Protein AF-A0A837BSC8-F1 (afdb_monomer_lite)

Foldseek 3Di:
DDPVVVLVVVQVVLLVLLVCQQPVWDDDPDDIDGGARPDDPLLLVQLVLLLVPPPPDPPRDLVLSLCQSQPDPVCQVVNCVVCVVSHDHRDPVSVVVNVSDDPVSVVSNSSSSSSCNVRNNPNDPPDDPD

Sequence (130 aa):
MDETEAFLVKSIITFKQLLLSVEGWKNGKDKPMAPKSELPDCIKKRVIWVRNNLMDIDDVTFIDCMQIALPSPVNENKLKKEYRDLWLPMGDDYKQYCHHFNARLLNILGQAVAVALIYGLNDDSEGDEK

pLDDT: mean 77.8, std 12.15, range [31.72, 92.5]

Radius of gyration: 15.92 Å; chains: 1; bounding box: 51×31×41 Å

Secondary structure (DSSP, 8-state):
--HHHHHHHHHHHHHHHHHHHHH--EE-SSSEEPPP----HHHHHHHHHHHHHTTTSTT--HHHHHHHHS--GGGHHHHHHHTGGG--PPPHHHHHHHHT--HHHHHHHHHHHHHHHHH------S----

Structure (mmCIF, N/CA/C/O backbone):
data_AF-A0A837BSC8-F1
#
_entry.id   AF-A0A837BSC8-F1
#
loop_
_atom_site.group_PDB
_atom_site.id
_atom_site.type_symbol
_atom_site.label_atom_id
_atom_site.label_alt_id
_atom_site.label_comp_id
_atom_site.label_asym_id
_atom_site.label_entity_id
_atom_site.label_seq_id
_atom_site.pdbx_PDB_ins_code
_atom_site.Cartn_x
_atom_site.Cartn_y
_atom_site.Cartn_z
_atom_site.occupancy
_atom_site.B_iso_or_equiv
_atom_site.auth_seq_id
_atom_site.auth_comp_id
_atom_site.auth_asym_id
_atom_site.auth_atom_id
_atom_site.pdbx_PDB_model_num
ATOM 1 N N . MET A 1 1 ? 33.355 6.402 -1.627 1.00 58.31 1 MET A N 1
ATOM 2 C CA . MET A 1 1 ? 32.267 5.497 -1.225 1.00 58.31 1 MET A CA 1
ATOM 3 C C . MET A 1 1 ? 31.941 4.658 -2.442 1.00 58.31 1 MET A C 1
ATOM 5 O O . MET A 1 1 ? 31.645 5.234 -3.482 1.00 58.31 1 MET A O 1
ATOM 9 N N . ASP A 1 2 ? 32.142 3.350 -2.336 1.00 81.06 2 ASP A N 1
ATOM 10 C CA . ASP A 1 2 ? 31.817 2.364 -3.376 1.00 81.06 2 ASP A CA 1
ATOM 11 C C . ASP A 1 2 ? 30.285 2.313 -3.572 1.00 81.06 2 ASP A C 1
ATOM 13 O O . ASP A 1 2 ? 29.533 2.502 -2.613 1.00 81.06 2 ASP A O 1
ATOM 17 N N . GLU A 1 3 ? 29.809 2.095 -4.802 1.00 72.88 3 GLU A N 1
ATOM 18 C CA . GLU A 1 3 ? 28.382 1.929 -5.123 1.00 72.88 3 GLU A CA 1
ATOM 19 C C . GLU A 1 3 ? 27.722 0.841 -4.258 1.00 72.88 3 GLU A C 1
ATOM 21 O O . GLU A 1 3 ? 26.574 0.988 -3.831 1.00 72.88 3 GLU A O 1
ATOM 26 N N . THR A 1 4 ? 28.477 -0.205 -3.915 1.00 74.00 4 THR A N 1
ATOM 27 C 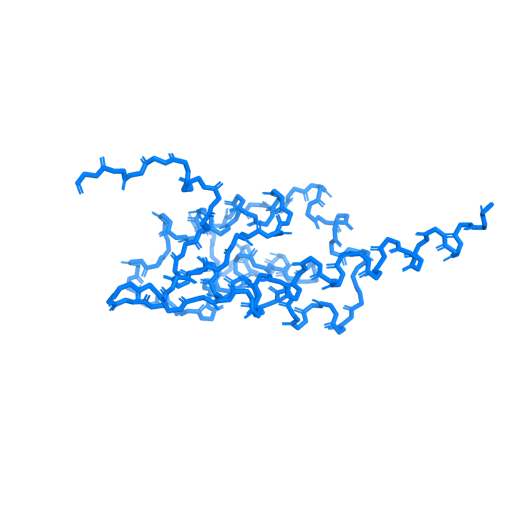CA . THR A 1 4 ? 28.045 -1.289 -3.022 1.00 74.00 4 THR A CA 1
ATOM 28 C C . THR A 1 4 ? 27.790 -0.787 -1.599 1.00 74.00 4 THR A C 1
ATOM 30 O O . THR A 1 4 ? 26.791 -1.132 -0.965 1.00 74.00 4 THR A O 1
ATOM 33 N N . GLU A 1 5 ? 28.675 0.070 -1.094 1.00 74.12 5 GLU A N 1
ATOM 34 C CA . GLU A 1 5 ? 28.584 0.655 0.243 1.00 74.12 5 GLU A CA 1
ATOM 35 C C . GLU A 1 5 ? 27.410 1.644 0.327 1.00 74.12 5 GLU A C 1
ATOM 37 O O . GLU A 1 5 ? 26.617 1.602 1.271 1.00 74.12 5 GLU A O 1
ATOM 42 N N . ALA A 1 6 ? 27.221 2.460 -0.715 1.00 73.88 6 ALA A N 1
ATOM 43 C CA . ALA A 1 6 ? 26.084 3.372 -0.832 1.00 73.88 6 ALA A CA 1
ATOM 44 C C . ALA A 1 6 ? 24.737 2.622 -0.870 1.00 73.88 6 ALA A C 1
ATOM 46 O O . ALA A 1 6 ? 23.775 3.025 -0.207 1.00 73.88 6 ALA A O 1
ATOM 47 N N . PHE A 1 7 ? 24.667 1.504 -1.601 1.00 73.62 7 PHE A N 1
ATOM 48 C CA . PHE A 1 7 ? 23.479 0.650 -1.666 1.00 73.62 7 PHE A CA 1
ATOM 49 C C . PHE A 1 7 ? 23.135 0.016 -0.309 1.00 73.62 7 PHE A C 1
ATOM 51 O O . PHE A 1 7 ? 21.966 0.007 0.096 1.00 73.62 7 PHE A O 1
ATOM 58 N N . LEU A 1 8 ? 24.138 -0.479 0.425 1.00 73.06 8 LEU A N 1
ATOM 59 C CA . LEU A 1 8 ? 23.947 -1.070 1.753 1.00 73.06 8 LEU A CA 1
ATOM 60 C C . LEU A 1 8 ? 23.445 -0.041 2.769 1.00 73.06 8 LEU A C 1
ATOM 62 O O . LEU A 1 8 ? 22.472 -0.308 3.479 1.00 73.06 8 LEU A O 1
ATOM 66 N N . VAL A 1 9 ? 24.048 1.151 2.803 1.00 76.75 9 VAL A N 1
ATOM 67 C CA . VAL A 1 9 ? 23.615 2.240 3.692 1.00 76.75 9 VAL A CA 1
ATOM 68 C C . VAL A 1 9 ? 22.168 2.635 3.398 1.00 76.75 9 VAL A C 1
ATOM 70 O O . VAL A 1 9 ? 21.353 2.703 4.320 1.00 76.75 9 VAL A O 1
ATOM 73 N N . LYS A 1 10 ? 21.813 2.814 2.119 1.00 77.25 10 LYS A N 1
ATOM 74 C CA . LYS A 1 10 ? 20.441 3.139 1.710 1.00 77.25 10 LYS A CA 1
ATOM 75 C C . LYS A 1 10 ? 19.451 2.054 2.143 1.00 77.25 10 LYS A C 1
ATOM 77 O O . LYS A 1 10 ? 18.421 2.370 2.728 1.00 77.25 10 LYS A O 1
ATOM 82 N N . SER A 1 11 ? 19.798 0.784 1.941 1.00 72.44 11 SER A N 1
ATOM 83 C CA . SER A 1 11 ? 18.959 -0.357 2.329 1.00 72.44 11 SER A CA 1
ATOM 84 C C . SER A 1 11 ? 18.718 -0.424 3.842 1.00 72.44 11 SER A C 1
ATOM 86 O O . SER A 1 11 ? 17.597 -0.689 4.272 1.00 72.44 11 SER A O 1
ATOM 88 N N . ILE A 1 12 ? 19.739 -0.146 4.661 1.00 77.94 12 ILE A N 1
ATOM 89 C CA . ILE A 1 12 ? 19.621 -0.116 6.130 1.00 77.94 12 ILE A CA 1
ATOM 90 C C . ILE A 1 12 ? 18.734 1.046 6.591 1.00 77.94 12 ILE A C 1
ATOM 92 O O . ILE A 1 12 ? 17.915 0.870 7.494 1.00 77.94 12 ILE A O 1
ATOM 96 N N . ILE A 1 13 ? 18.879 2.229 5.987 1.00 79.38 13 ILE A N 1
ATOM 97 C CA . ILE A 1 13 ? 18.043 3.395 6.306 1.00 79.38 13 ILE A CA 1
ATOM 98 C C . ILE A 1 13 ? 16.580 3.093 5.971 1.00 79.38 13 ILE A C 1
ATOM 100 O O . ILE A 1 13 ? 15.716 3.228 6.837 1.00 79.38 13 ILE A O 1
ATOM 104 N N . THR A 1 14 ? 16.314 2.592 4.763 1.00 76.06 14 THR A N 1
ATOM 105 C CA . THR A 1 14 ? 14.964 2.219 4.330 1.00 76.06 14 THR A CA 1
ATOM 106 C C . THR A 1 14 ? 14.365 1.117 5.206 1.00 76.06 14 THR A C 1
ATOM 108 O O . THR A 1 14 ? 13.195 1.198 5.570 1.00 76.06 14 THR A O 1
ATOM 111 N N . PHE A 1 15 ? 15.161 0.122 5.615 1.00 76.62 15 PHE A N 1
ATOM 112 C CA . PHE A 1 15 ? 14.723 -0.905 6.563 1.00 76.62 15 PHE A CA 1
ATOM 113 C C . PHE A 1 15 ? 14.239 -0.287 7.879 1.00 76.62 15 PHE A C 1
ATOM 115 O O . PHE A 1 15 ? 13.141 -0.593 8.337 1.00 76.62 15 PHE A O 1
ATOM 122 N N . LYS A 1 16 ? 15.043 0.600 8.480 1.00 77.00 16 LYS A N 1
ATOM 123 C CA . LYS A 1 16 ? 14.706 1.249 9.755 1.00 77.00 16 LYS A CA 1
ATOM 124 C C . LYS A 1 16 ? 13.448 2.110 9.645 1.00 77.00 16 LYS A C 1
ATOM 126 O O . LYS A 1 16 ? 12.611 2.064 10.537 1.00 77.00 16 LYS A O 1
ATOM 131 N N . GLN A 1 17 ? 13.297 2.857 8.555 1.00 78.06 17 GLN A N 1
ATOM 132 C CA . GLN A 1 17 ? 12.113 3.682 8.298 1.00 78.06 17 GLN A CA 1
ATOM 133 C C . GLN A 1 17 ? 10.833 2.842 8.185 1.00 78.06 17 GLN A C 1
ATOM 135 O O . GLN A 1 17 ? 9.827 3.136 8.832 1.00 78.06 17 GLN A O 1
ATOM 140 N N . LEU A 1 18 ? 10.882 1.744 7.426 1.00 76.88 18 LEU A N 1
ATOM 141 C CA . LEU A 1 18 ? 9.746 0.830 7.309 1.00 76.88 18 LEU A CA 1
ATOM 142 C C . LEU A 1 18 ? 9.418 0.152 8.640 1.00 76.88 18 LEU A C 1
ATOM 144 O O . LEU A 1 18 ? 8.247 0.015 8.979 1.00 76.88 18 LEU A O 1
ATOM 148 N N . LEU A 1 19 ? 10.438 -0.216 9.418 1.00 75.19 19 LEU A N 1
ATOM 149 C CA . LEU A 1 19 ? 10.244 -0.803 10.739 1.00 75.19 19 LEU A CA 1
ATOM 150 C C . LEU A 1 19 ? 9.527 0.167 11.689 1.00 75.19 19 LEU A C 1
ATOM 152 O O . LEU A 1 19 ? 8.602 -0.237 12.383 1.00 75.19 19 LEU A O 1
ATOM 156 N N . LEU A 1 20 ? 9.860 1.462 11.661 1.00 74.81 20 LEU A N 1
ATOM 157 C CA . LEU A 1 20 ? 9.152 2.484 12.446 1.00 74.81 20 LEU A CA 1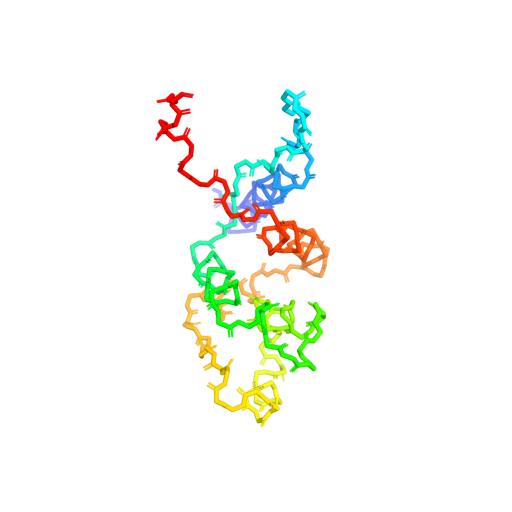
ATOM 158 C C . LEU A 1 20 ? 7.670 2.610 12.068 1.00 74.81 20 LEU A C 1
ATOM 160 O O . LEU A 1 20 ? 6.848 2.889 12.939 1.00 74.81 20 LEU A O 1
ATOM 164 N N . SER A 1 21 ? 7.318 2.328 10.810 1.00 70.12 21 SER A N 1
ATOM 165 C CA . SER A 1 21 ? 5.922 2.295 10.342 1.00 70.12 21 SER A CA 1
ATOM 166 C C . SER A 1 21 ? 5.133 1.091 10.892 1.00 70.12 21 SER A C 1
ATOM 168 O O . SER A 1 21 ? 3.918 1.018 10.717 1.00 70.12 21 SER A O 1
ATOM 170 N N . VAL A 1 22 ? 5.807 0.151 11.567 1.00 70.62 22 VAL A N 1
ATOM 171 C CA . VAL A 1 22 ? 5.216 -1.049 12.183 1.00 70.62 22 VAL A CA 1
ATOM 172 C C . VAL A 1 22 ? 5.421 -1.092 13.698 1.00 70.62 22 VAL A C 1
ATOM 174 O O . VAL A 1 22 ? 4.556 -1.600 14.396 1.00 70.62 22 VAL A O 1
ATOM 177 N N . GLU A 1 23 ? 6.524 -0.566 14.228 1.00 73.56 23 GLU A N 1
ATOM 178 C CA . GLU A 1 23 ? 6.857 -0.614 15.662 1.00 73.56 23 GLU A CA 1
ATOM 179 C C . GLU A 1 23 ? 6.517 0.682 16.406 1.00 73.56 23 GLU A C 1
ATOM 181 O O . GLU A 1 23 ? 6.323 0.663 17.618 1.00 73.56 23 GLU A O 1
ATOM 186 N N . GLY A 1 24 ? 6.412 1.817 15.708 1.00 71.38 24 GLY A N 1
ATOM 187 C CA . GLY A 1 24 ? 6.216 3.139 16.317 1.00 71.38 24 GLY A CA 1
ATOM 188 C C . GLY A 1 24 ? 4.814 3.400 16.881 1.00 71.38 24 GLY A C 1
ATOM 189 O O . GLY A 1 24 ? 4.454 4.557 17.110 1.00 71.38 24 GLY A O 1
ATOM 190 N N . TRP A 1 25 ? 4.011 2.352 17.065 1.00 71.06 25 TRP A N 1
ATOM 191 C CA . TRP A 1 25 ? 2.657 2.442 17.593 1.00 71.06 25 TRP A CA 1
ATOM 192 C C . TRP A 1 25 ? 2.653 2.960 19.018 1.00 71.06 25 TRP A C 1
ATOM 194 O O . TRP A 1 25 ? 3.467 2.573 19.857 1.00 71.06 25 TRP A O 1
ATOM 204 N N . LYS A 1 26 ? 1.677 3.815 19.303 1.00 74.56 26 LYS A N 1
ATOM 205 C CA . LYS A 1 26 ? 1.446 4.343 20.644 1.00 74.56 26 LYS A CA 1
ATOM 206 C C . LYS A 1 26 ? 0.003 4.081 21.040 1.00 74.56 26 LYS A C 1
ATOM 208 O O . LYS A 1 26 ? -0.904 4.176 20.212 1.00 74.56 26 LYS A O 1
ATOM 213 N N . ASN A 1 27 ? -0.211 3.796 22.320 1.00 70.06 27 ASN A N 1
ATOM 214 C CA . ASN A 1 27 ? -1.550 3.863 22.889 1.00 70.06 27 ASN A CA 1
ATOM 215 C C . ASN A 1 27 ? -1.935 5.343 22.996 1.00 70.06 27 ASN A C 1
ATOM 217 O O . ASN A 1 27 ? -1.350 6.080 23.790 1.00 70.06 27 ASN A O 1
ATOM 221 N N . GLY A 1 28 ? -2.884 5.783 22.165 1.00 65.62 28 GLY A N 1
ATOM 222 C CA . GLY A 1 28 ? -3.600 7.036 22.391 1.00 65.62 28 GLY A CA 1
ATOM 223 C C . GLY A 1 28 ? -4.572 6.891 23.565 1.00 65.62 28 GLY A C 1
ATOM 224 O O . GLY A 1 28 ? -4.692 5.808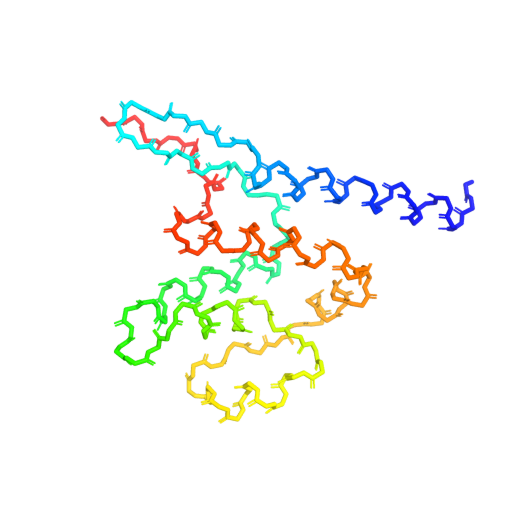 24.135 1.00 65.62 28 GLY A O 1
ATOM 225 N N . LYS A 1 29 ? -5.284 7.972 23.915 1.00 64.12 29 LYS A N 1
ATOM 226 C CA . LYS A 1 29 ? -6.212 7.982 25.064 1.00 64.12 29 LYS A CA 1
ATOM 227 C C . LYS A 1 29 ? -7.215 6.815 25.041 1.00 64.12 29 LYS A C 1
ATOM 229 O O . LYS A 1 29 ? -7.422 6.228 26.093 1.00 64.12 29 LYS A O 1
ATOM 234 N N . ASP A 1 30 ? -7.719 6.422 23.862 1.00 67.69 30 ASP A N 1
ATOM 235 C CA . ASP A 1 30 ? -8.753 5.373 23.743 1.00 67.69 30 ASP A CA 1
ATOM 236 C C . ASP A 1 30 ? -8.577 4.405 22.552 1.00 67.69 30 ASP A C 1
ATOM 238 O O . ASP A 1 30 ? -9.394 3.508 22.349 1.00 67.69 30 ASP A O 1
ATOM 242 N N . LYS A 1 31 ? -7.531 4.565 21.728 1.00 69.44 31 LYS A N 1
ATOM 243 C CA . LYS A 1 31 ? -7.272 3.682 20.575 1.00 69.44 31 LYS A CA 1
ATOM 244 C C . LYS A 1 31 ? -5.785 3.607 20.213 1.00 69.44 31 LYS A C 1
ATOM 246 O O . LYS A 1 31 ? -5.058 4.577 20.456 1.00 69.44 31 LYS A O 1
ATOM 251 N N . PRO A 1 32 ? -5.325 2.501 19.598 1.00 69.19 32 PRO A N 1
ATOM 252 C CA . PRO A 1 32 ? -4.005 2.444 18.980 1.00 69.19 32 PRO A CA 1
ATOM 253 C C . PRO A 1 32 ? -3.869 3.557 17.938 1.00 69.19 32 PRO A C 1
ATOM 255 O O . PRO A 1 32 ? -4.729 3.712 17.070 1.00 69.19 32 PRO A O 1
ATOM 258 N N . MET A 1 33 ? -2.799 4.342 18.035 1.00 68.06 33 MET A N 1
ATOM 259 C CA . MET A 1 33 ? -2.455 5.351 17.039 1.00 68.06 33 MET A CA 1
ATOM 260 C C . MET A 1 33 ? -1.398 4.784 16.103 1.00 68.06 33 MET A C 1
ATOM 262 O O . MET A 1 33 ? -0.327 4.372 16.561 1.00 68.06 33 MET A O 1
ATOM 266 N N . ALA A 1 34 ? -1.703 4.793 14.805 1.00 66.50 34 ALA A N 1
ATOM 267 C CA . ALA A 1 34 ? -0.751 4.384 13.787 1.00 66.50 34 ALA A CA 1
ATOM 268 C C . ALA A 1 34 ? 0.496 5.284 13.840 1.00 66.50 34 ALA A C 1
ATOM 270 O O . ALA A 1 34 ? 0.365 6.501 14.033 1.00 66.50 34 ALA A O 1
ATOM 271 N N . PRO A 1 35 ? 1.703 4.716 13.688 1.00 66.12 35 PRO A N 1
ATOM 272 C CA . PRO A 1 35 ? 2.916 5.507 13.565 1.00 66.12 35 PRO A CA 1
ATOM 273 C C . PRO A 1 35 ? 2.851 6.405 12.329 1.00 66.12 35 PRO A C 1
ATOM 275 O O . PRO A 1 35 ? 2.108 6.136 11.381 1.00 66.12 35 PRO A O 1
ATOM 278 N N . LYS A 1 36 ? 3.675 7.456 12.326 1.00 70.31 36 LYS A N 1
ATOM 279 C CA . LYS A 1 36 ? 3.926 8.226 11.108 1.00 70.31 36 LYS A CA 1
ATOM 280 C C . LYS A 1 36 ? 4.409 7.263 10.024 1.00 70.31 36 LYS A C 1
ATOM 282 O O . LYS A 1 36 ? 5.326 6.474 10.261 1.00 70.31 36 LYS A O 1
ATOM 287 N N . SER A 1 37 ? 3.755 7.301 8.868 1.00 71.88 37 SER A N 1
ATOM 288 C CA . SER A 1 37 ? 4.066 6.388 7.781 1.00 71.88 37 SER A CA 1
ATOM 289 C C . SER A 1 37 ? 5.296 6.898 7.041 1.00 71.88 37 SER A C 1
ATOM 291 O O . SER A 1 37 ? 5.265 7.930 6.374 1.00 71.88 37 SER A O 1
ATOM 293 N N . GLU A 1 38 ? 6.389 6.150 7.116 1.00 78.81 38 GLU A N 1
ATOM 294 C CA . GLU A 1 38 ? 7.589 6.391 6.305 1.00 78.81 38 GLU A CA 1
ATOM 295 C C . GLU A 1 38 ? 7.527 5.585 4.993 1.00 78.81 38 GLU A C 1
ATOM 297 O O . GLU A 1 38 ? 8.547 5.272 4.375 1.00 78.81 38 GLU A O 1
ATOM 302 N N . LEU A 1 39 ? 6.314 5.207 4.565 1.00 84.25 39 LEU A N 1
ATOM 303 C CA . LEU A 1 39 ? 6.100 4.589 3.264 1.00 84.25 39 LEU A CA 1
ATOM 304 C C . LEU A 1 39 ? 6.512 5.564 2.143 1.00 84.25 39 LEU A C 1
ATOM 306 O O . LEU A 1 39 ? 6.317 6.773 2.262 1.00 84.25 39 LEU A O 1
ATOM 310 N N . PRO A 1 40 ? 7.029 5.069 1.012 1.00 83.25 40 PRO A N 1
ATOM 311 C CA . PRO A 1 40 ? 7.269 5.914 -0.151 1.00 83.25 40 PRO A CA 1
ATOM 312 C C . PRO A 1 40 ? 5.969 6.513 -0.690 1.00 83.25 40 PRO A C 1
ATOM 314 O O . PRO A 1 40 ? 4.939 5.835 -0.717 1.00 83.25 40 PRO A O 1
ATOM 317 N N . ASP A 1 41 ? 6.035 7.726 -1.237 1.00 86.38 41 ASP A N 1
ATOM 318 C CA . ASP A 1 41 ? 4.877 8.434 -1.806 1.00 86.38 41 ASP A CA 1
ATOM 319 C C . ASP A 1 41 ? 4.122 7.616 -2.858 1.00 86.38 41 ASP A C 1
ATOM 321 O O . ASP A 1 41 ? 2.890 7.638 -2.912 1.00 86.38 41 ASP A O 1
ATOM 325 N N . CYS A 1 42 ? 4.847 6.851 -3.681 1.00 85.38 42 CYS A N 1
ATOM 326 C CA . CYS A 1 42 ? 4.244 5.983 -4.689 1.00 85.38 42 CYS A CA 1
ATOM 327 C C . CYS A 1 42 ? 3.362 4.889 -4.064 1.00 85.38 42 CYS A C 1
ATOM 329 O O . CYS A 1 42 ? 2.346 4.527 -4.647 1.00 85.38 42 CYS A O 1
ATOM 331 N N . ILE A 1 43 ? 3.694 4.412 -2.860 1.00 88.62 43 ILE A N 1
ATOM 332 C CA . ILE A 1 43 ? 2.906 3.436 -2.098 1.00 88.62 43 ILE A CA 1
ATOM 333 C C . ILE A 1 43 ? 1.791 4.137 -1.325 1.00 88.62 43 ILE A C 1
ATOM 335 O O . ILE A 1 43 ? 0.652 3.673 -1.351 1.00 88.62 43 ILE A O 1
ATOM 339 N N . LYS A 1 44 ? 2.076 5.290 -0.709 1.00 89.38 44 LYS A N 1
ATOM 340 C CA . LYS A 1 44 ? 1.076 6.114 -0.011 1.00 89.38 44 LYS A CA 1
ATOM 341 C C . LYS A 1 44 ? -0.116 6.442 -0.909 1.00 89.38 44 LYS A C 1
ATOM 343 O O . LYS A 1 44 ? -1.258 6.215 -0.521 1.00 89.38 44 LYS A O 1
ATOM 348 N N . LYS A 1 45 ? 0.137 6.865 -2.153 1.00 89.06 45 LYS A N 1
ATOM 349 C CA . LYS A 1 45 ? -0.913 7.122 -3.156 1.00 89.06 45 LYS A CA 1
ATOM 350 C C . LYS A 1 45 ? -1.801 5.902 -3.404 1.00 89.06 45 LYS A C 1
ATOM 352 O O . LYS A 1 45 ? -3.016 6.047 -3.506 1.00 89.06 45 LYS A O 1
ATOM 357 N N . ARG A 1 46 ? -1.215 4.703 -3.476 1.00 90.88 46 ARG A N 1
ATOM 358 C CA . ARG A 1 46 ? -1.975 3.459 -3.673 1.00 90.88 46 ARG A CA 1
ATOM 359 C C . ARG A 1 46 ? -2.791 3.098 -2.439 1.00 90.88 46 ARG A C 1
ATOM 361 O O . ARG A 1 46 ? -3.950 2.743 -2.590 1.00 90.88 46 ARG A O 1
ATOM 368 N N . VAL A 1 47 ? -2.227 3.243 -1.239 1.00 91.62 47 VAL A N 1
ATOM 369 C CA . VAL A 1 47 ? -2.949 3.041 0.030 1.00 91.62 47 VAL A CA 1
ATOM 370 C C . VAL A 1 47 ? -4.158 3.972 0.124 1.00 91.62 47 VAL A C 1
ATOM 372 O O . VAL A 1 47 ? -5.255 3.501 0.409 1.00 91.62 47 VAL A O 1
ATOM 375 N N . ILE A 1 48 ? -3.985 5.268 -0.162 1.00 90.88 48 ILE A N 1
ATOM 376 C CA . ILE A 1 48 ? -5.085 6.249 -0.183 1.00 90.88 48 ILE A CA 1
ATOM 377 C C . ILE A 1 48 ? -6.153 5.821 -1.186 1.00 90.88 48 ILE A C 1
ATOM 379 O O . ILE A 1 48 ? -7.339 5.802 -0.866 1.00 90.88 48 ILE A O 1
ATOM 383 N N . TRP A 1 49 ? -5.734 5.444 -2.393 1.00 91.50 49 TRP A N 1
ATOM 384 C CA . TRP A 1 49 ? -6.654 5.012 -3.434 1.00 91.50 49 TRP A CA 1
ATOM 385 C C . TRP A 1 49 ? -7.446 3.759 -3.020 1.00 91.50 49 TRP A C 1
ATOM 387 O O . TRP A 1 49 ? -8.668 3.770 -3.128 1.00 91.50 49 TRP A O 1
ATOM 397 N N . VAL A 1 50 ? -6.789 2.724 -2.481 1.00 92.50 50 VAL A N 1
ATOM 398 C CA . VAL A 1 50 ? -7.452 1.500 -1.989 1.00 92.50 50 VAL A CA 1
ATOM 399 C C . VAL A 1 50 ? -8.445 1.827 -0.876 1.00 92.50 50 VAL A C 1
ATOM 401 O O . VAL A 1 50 ? -9.588 1.383 -0.932 1.00 92.50 50 VAL A O 1
ATOM 404 N N . ARG A 1 51 ? -8.048 2.638 0.110 1.00 91.38 51 ARG A N 1
ATOM 405 C CA . ARG A 1 51 ? -8.935 3.034 1.214 1.00 91.38 51 ARG A CA 1
ATOM 406 C C . ARG A 1 51 ? -10.187 3.754 0.725 1.00 91.38 51 ARG A C 1
ATOM 408 O O . ARG A 1 51 ? -11.269 3.455 1.201 1.00 91.38 51 ARG A O 1
ATOM 415 N N . ASN A 1 52 ? -10.037 4.665 -0.232 1.00 89.44 52 ASN A N 1
ATOM 416 C CA . ASN A 1 52 ? -11.142 5.495 -0.709 1.00 89.44 52 ASN A CA 1
ATOM 417 C C . ASN A 1 52 ? -12.071 4.786 -1.703 1.00 89.44 52 ASN A C 1
ATOM 419 O O . ASN A 1 52 ? -13.173 5.274 -1.930 1.00 89.44 52 ASN A O 1
ATOM 423 N N . ASN A 1 53 ? -11.615 3.707 -2.350 1.00 88.31 53 ASN A N 1
ATOM 424 C CA . ASN A 1 53 ? -12.347 3.099 -3.465 1.00 88.31 53 ASN A CA 1
ATOM 425 C C . ASN A 1 53 ? -12.660 1.613 -3.279 1.00 88.31 53 ASN A C 1
ATOM 427 O O . ASN A 1 53 ? -13.539 1.133 -3.976 1.00 88.31 53 ASN A O 1
ATOM 431 N N . LEU A 1 54 ? -11.951 0.874 -2.417 1.00 87.81 54 LEU A N 1
ATOM 432 C CA . LEU A 1 54 ? -12.058 -0.592 -2.351 1.00 87.81 54 LEU A CA 1
ATOM 433 C C . LEU A 1 54 ? -12.531 -1.145 -1.017 1.00 87.81 54 LEU A C 1
ATOM 435 O O . LEU A 1 54 ? -13.174 -2.187 -1.003 1.00 87.81 54 LEU A O 1
ATOM 439 N N . MET A 1 55 ? -12.192 -0.496 0.097 1.00 85.50 55 MET A N 1
ATOM 440 C CA . MET A 1 55 ? -12.407 -1.091 1.422 1.00 85.50 55 MET A CA 1
ATOM 441 C C . MET A 1 55 ? -13.880 -1.247 1.813 1.00 85.50 55 MET A C 1
ATOM 443 O O . MET A 1 55 ? -14.169 -2.046 2.700 1.00 85.50 55 MET A O 1
ATOM 447 N N . ASP A 1 56 ? -14.776 -0.534 1.130 1.00 86.69 56 ASP A N 1
ATOM 448 C CA . ASP A 1 56 ? -16.224 -0.575 1.350 1.00 86.69 56 ASP A CA 1
ATOM 449 C C . ASP A 1 56 ? -16.980 -1.320 0.227 1.00 86.69 56 ASP A C 1
ATOM 451 O O . ASP A 1 56 ? -18.207 -1.272 0.177 1.00 86.69 56 ASP A O 1
ATOM 455 N N . ILE A 1 57 ? -16.273 -1.974 -0.707 1.00 86.12 57 ILE A N 1
ATOM 456 C CA . ILE A 1 57 ? -16.900 -2.763 -1.778 1.00 86.12 57 ILE A CA 1
ATOM 457 C C . ILE A 1 57 ? -17.187 -4.183 -1.272 1.00 86.12 57 ILE A C 1
ATOM 459 O O . ILE A 1 57 ? -16.280 -4.887 -0.826 1.00 86.12 57 ILE A O 1
ATOM 463 N N . ASP A 1 58 ? -18.441 -4.622 -1.409 1.00 83.31 58 ASP A N 1
ATOM 464 C CA . ASP A 1 58 ? -18.853 -6.001 -1.131 1.00 83.31 58 ASP A CA 1
ATOM 465 C C . ASP A 1 58 ? -18.032 -7.006 -1.967 1.00 83.31 58 ASP A C 1
ATOM 467 O O . ASP A 1 58 ? -17.716 -6.764 -3.130 1.00 83.31 58 ASP A O 1
ATOM 471 N N . ASP A 1 59 ? -17.671 -8.143 -1.370 1.00 85.69 59 ASP A N 1
ATOM 472 C CA . ASP A 1 59 ? -16.829 -9.200 -1.962 1.00 85.69 59 ASP A CA 1
ATOM 473 C C . ASP A 1 59 ? -15.349 -8.842 -2.226 1.00 85.69 59 ASP A C 1
ATOM 475 O O . ASP A 1 59 ? -14.583 -9.716 -2.639 1.00 85.69 59 ASP A O 1
ATOM 479 N N . VAL A 1 60 ? -14.892 -7.619 -1.923 1.00 87.88 60 VAL A N 1
ATOM 480 C CA . VAL A 1 60 ? -13.455 -7.289 -1.924 1.00 87.88 60 VAL A CA 1
ATOM 481 C C . VAL A 1 60 ? -12.850 -7.622 -0.564 1.00 87.88 60 VAL A C 1
ATOM 483 O O . VAL A 1 60 ? -13.191 -7.038 0.464 1.00 87.88 60 VAL A O 1
ATOM 486 N N . THR A 1 61 ? -11.912 -8.568 -0.533 1.00 90.88 61 THR A N 1
ATOM 487 C CA . THR A 1 61 ? -11.262 -8.960 0.719 1.00 90.88 61 THR A CA 1
ATOM 488 C C . THR A 1 61 ? -10.124 -8.009 1.087 1.00 90.88 61 THR A C 1
ATOM 490 O O . THR A 1 61 ? -9.520 -7.333 0.252 1.00 90.88 61 THR A O 1
ATOM 493 N N . PHE A 1 62 ? -9.727 -8.018 2.362 1.00 91.00 62 PHE A N 1
ATOM 494 C CA . PHE A 1 62 ? -8.537 -7.286 2.801 1.00 91.00 62 PHE A CA 1
ATOM 495 C C . PHE A 1 62 ? -7.256 -7.736 2.071 1.00 91.00 62 PHE A C 1
ATOM 497 O O . PHE A 1 62 ? -6.347 -6.936 1.846 1.00 91.00 62 PHE A O 1
ATOM 504 N N . ILE A 1 63 ? -7.180 -9.009 1.668 1.00 90.94 63 ILE A N 1
ATOM 505 C CA . ILE A 1 63 ? -6.053 -9.524 0.882 1.00 90.94 63 ILE A CA 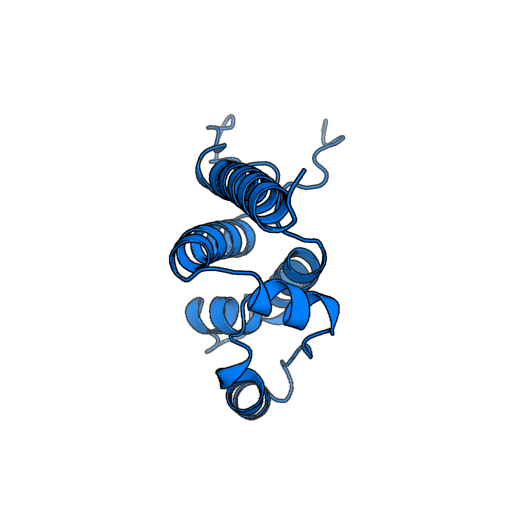1
ATOM 506 C C . ILE A 1 63 ? -6.049 -8.925 -0.526 1.00 90.94 63 ILE A C 1
ATOM 508 O O . ILE A 1 63 ? -4.977 -8.600 -1.035 1.00 90.94 63 ILE A O 1
ATOM 512 N N . ASP A 1 64 ? -7.215 -8.703 -1.123 1.00 89.75 64 ASP A N 1
ATOM 513 C CA . ASP A 1 64 ? -7.334 -8.063 -2.437 1.00 89.75 64 ASP A CA 1
ATOM 514 C C . ASP A 1 64 ? -6.883 -6.599 -2.358 1.00 89.75 64 ASP A C 1
ATOM 516 O O . ASP A 1 64 ? -6.036 -6.155 -3.139 1.00 89.75 64 ASP A O 1
ATOM 520 N N . CYS A 1 65 ? -7.321 -5.882 -1.316 1.00 92.00 65 CYS A N 1
ATOM 521 C CA . CYS A 1 65 ? -6.833 -4.541 -0.983 1.00 92.00 65 CYS A CA 1
ATOM 522 C C . CYS A 1 65 ? -5.300 -4.498 -0.847 1.00 92.00 65 CYS A C 1
ATOM 524 O O . CYS A 1 65 ? -4.646 -3.616 -1.409 1.00 92.00 65 CYS A O 1
ATOM 526 N N . MET A 1 66 ? -4.707 -5.477 -0.157 1.00 92.06 66 MET A N 1
ATOM 527 C CA . MET A 1 66 ? -3.253 -5.615 -0.025 1.00 92.06 66 MET A CA 1
ATOM 528 C C . MET A 1 66 ? -2.557 -5.853 -1.371 1.00 92.06 66 MET A C 1
ATOM 530 O O . MET A 1 66 ? -1.536 -5.225 -1.651 1.00 92.06 66 MET A O 1
ATOM 534 N N . GLN A 1 67 ? -3.101 -6.725 -2.224 1.00 89.06 67 GLN A N 1
ATOM 535 C CA . GLN A 1 67 ? -2.530 -7.022 -3.542 1.00 89.06 67 GLN A CA 1
ATOM 536 C C . GLN A 1 67 ? -2.577 -5.817 -4.488 1.00 89.06 67 GLN A C 1
ATOM 538 O O . GLN A 1 67 ? -1.690 -5.664 -5.328 1.00 89.06 67 GLN A O 1
ATOM 543 N N . ILE A 1 68 ? -3.577 -4.947 -4.351 1.00 89.19 68 ILE A N 1
ATOM 544 C CA . ILE A 1 68 ? -3.725 -3.739 -5.176 1.00 89.19 68 ILE A CA 1
ATOM 545 C C . ILE A 1 68 ? -2.884 -2.576 -4.634 1.00 89.19 68 ILE A C 1
ATOM 547 O O . ILE A 1 68 ? -2.321 -1.799 -5.421 1.00 89.19 68 ILE A O 1
ATOM 551 N N . ALA A 1 69 ? -2.753 -2.465 -3.309 1.00 90.31 69 ALA A N 1
ATOM 552 C CA . ALA A 1 69 ? -1.894 -1.480 -2.656 1.00 90.31 69 ALA A CA 1
ATOM 553 C C . ALA A 1 69 ? -0.405 -1.786 -2.874 1.00 90.31 69 ALA A C 1
ATOM 555 O O . ALA A 1 69 ? 0.375 -0.868 -3.133 1.00 90.31 69 ALA A O 1
ATOM 556 N N . LEU A 1 70 ? -0.030 -3.069 -2.828 1.00 89.69 70 LEU A N 1
ATOM 557 C CA . LEU A 1 70 ? 1.342 -3.542 -2.996 1.00 89.69 70 LEU A CA 1
ATOM 558 C C . LEU A 1 70 ? 1.455 -4.645 -4.075 1.00 89.69 70 LEU A C 1
ATOM 560 O O . LEU A 1 70 ? 1.816 -5.786 -3.772 1.00 89.69 70 LEU A O 1
ATOM 564 N N . PRO A 1 71 ? 1.159 -4.345 -5.353 1.00 86.94 71 PRO A N 1
ATOM 565 C CA . PRO A 1 71 ? 1.245 -5.327 -6.423 1.00 86.94 71 PRO A CA 1
ATOM 566 C C . PRO A 1 71 ? 2.693 -5.741 -6.678 1.00 86.94 71 PRO A C 1
ATOM 568 O O . PRO A 1 71 ? 3.601 -4.908 -6.766 1.00 86.94 71 PRO A O 1
ATOM 571 N N . SER A 1 72 ? 2.896 -7.045 -6.863 1.00 81.06 72 SER A N 1
ATOM 572 C CA . SER A 1 72 ? 4.140 -7.569 -7.427 1.00 81.06 72 SER A CA 1
ATOM 573 C C . SER A 1 72 ? 4.196 -7.234 -8.922 1.00 81.06 72 SER A C 1
ATOM 575 O O . SER A 1 72 ? 3.232 -7.550 -9.627 1.00 81.06 72 SER A O 1
ATOM 577 N N . PRO A 1 73 ? 5.309 -6.679 -9.447 1.00 75.62 73 PRO A N 1
ATOM 578 C CA . PRO A 1 73 ? 5.454 -6.399 -10.879 1.00 75.62 73 PRO A CA 1
ATOM 579 C C . PRO A 1 73 ? 5.201 -7.625 -11.769 1.00 75.62 73 PRO A C 1
ATOM 581 O O . PRO A 1 73 ? 4.648 -7.503 -12.857 1.00 75.62 73 PRO A O 1
ATOM 584 N N . VAL A 1 74 ? 5.538 -8.825 -11.283 1.00 77.31 74 VAL A N 1
ATOM 585 C CA . VAL A 1 74 ? 5.319 -10.094 -12.001 1.00 77.31 74 VAL A CA 1
ATOM 586 C C . VAL A 1 74 ? 3.825 -10.400 -12.178 1.00 77.31 74 VAL A C 1
ATOM 588 O O . VAL A 1 74 ? 3.426 -11.029 -13.155 1.00 77.31 74 VAL A O 1
ATOM 591 N N . ASN A 1 75 ? 2.986 -9.917 -11.260 1.00 79.19 75 ASN A N 1
ATOM 592 C CA . ASN A 1 75 ? 1.548 -10.173 -11.243 1.00 79.19 75 ASN A CA 1
ATOM 593 C C . ASN A 1 75 ? 0.720 -9.001 -11.793 1.00 79.19 75 ASN A C 1
ATOM 595 O O . ASN A 1 75 ? -0.503 -9.113 -11.821 1.00 79.19 75 ASN A O 1
ATOM 599 N N . GLU A 1 76 ? 1.345 -7.908 -12.256 1.00 81.56 76 GLU A N 1
ATOM 600 C CA . GLU A 1 76 ? 0.652 -6.685 -12.702 1.00 81.56 76 GLU A CA 1
ATOM 601 C C . GLU A 1 76 ? -0.458 -6.996 -13.717 1.00 81.56 76 GLU A C 1
ATOM 603 O O . GLU A 1 76 ? -1.606 -6.595 -13.543 1.00 81.56 76 GLU A O 1
ATOM 608 N N . ASN A 1 77 ? -0.145 -7.787 -14.747 1.00 84.69 77 ASN A N 1
ATOM 609 C CA . ASN A 1 77 ? -1.109 -8.143 -15.790 1.00 84.69 77 ASN A CA 1
ATOM 610 C C . ASN A 1 77 ? -2.264 -9.009 -15.271 1.00 84.69 77 ASN A C 1
ATOM 612 O O . ASN A 1 77 ? -3.389 -8.884 -15.760 1.00 84.69 77 ASN A O 1
ATOM 616 N N . LYS A 1 78 ? -1.998 -9.882 -14.291 1.00 85.69 78 LYS A N 1
ATOM 617 C CA . LYS A 1 78 ? -3.034 -10.708 -13.662 1.00 85.69 78 LYS A CA 1
ATOM 618 C C . LYS A 1 78 ? -3.975 -9.823 -12.848 1.00 85.69 78 LYS A C 1
ATOM 620 O O . LYS A 1 78 ? -5.175 -9.851 -13.094 1.00 85.69 78 LYS A O 1
ATOM 625 N N . LEU A 1 79 ? -3.424 -8.993 -11.964 1.00 83.31 79 LEU A N 1
ATOM 626 C CA . LEU A 1 79 ? -4.197 -8.098 -11.101 1.00 83.31 79 LEU A CA 1
ATOM 627 C C . LEU A 1 79 ? -4.999 -7.088 -11.925 1.00 83.31 79 LEU A C 1
ATOM 629 O O . LEU A 1 79 ? -6.181 -6.893 -11.681 1.00 83.31 79 LEU A O 1
ATOM 633 N N . LYS A 1 80 ? -4.410 -6.530 -12.985 1.00 85.81 80 LYS A N 1
ATOM 634 C CA . LYS A 1 80 ? -5.128 -5.661 -13.924 1.00 85.81 80 LYS A CA 1
ATOM 635 C C . LYS A 1 80 ? -6.315 -6.358 -14.595 1.00 85.81 80 LYS A C 1
ATOM 637 O O . LYS A 1 80 ? -7.311 -5.711 -14.901 1.00 85.81 80 LYS A O 1
ATOM 642 N N . LYS A 1 81 ? -6.210 -7.658 -14.888 1.00 86.31 81 LYS A N 1
ATOM 643 C CA . LYS A 1 81 ? -7.311 -8.429 -15.482 1.00 86.31 81 LYS A CA 1
ATOM 644 C C . LYS A 1 81 ? -8.405 -8.725 -14.455 1.00 86.31 81 LYS A C 1
ATOM 646 O O . LYS A 1 81 ? -9.575 -8.670 -14.814 1.00 86.31 81 LYS A O 1
ATOM 651 N N . GLU A 1 82 ? -8.004 -9.051 -13.234 1.00 84.19 82 GLU A N 1
ATOM 652 C CA . GLU A 1 82 ? -8.873 -9.431 -12.117 1.00 84.19 82 GLU A CA 1
ATOM 653 C C . GLU A 1 82 ? -9.659 -8.231 -11.570 1.00 84.19 82 GLU A C 1
ATOM 655 O O . GLU A 1 82 ? -10.865 -8.322 -11.385 1.00 84.19 82 GLU A O 1
ATOM 660 N N . TYR A 1 83 ? -9.010 -7.072 -11.456 1.00 81.31 83 TYR A N 1
ATOM 661 C CA . TYR A 1 83 ? -9.564 -5.851 -10.864 1.00 81.31 83 TYR A CA 1
ATOM 662 C C . TYR A 1 83 ? -9.792 -4.745 -11.893 1.00 81.31 83 TYR A C 1
ATOM 664 O O . TYR A 1 83 ? -9.592 -3.583 -11.579 1.00 81.31 83 TYR A O 1
ATOM 672 N N . ARG A 1 84 ? -10.143 -5.076 -13.141 1.00 78.62 84 ARG A N 1
ATOM 673 C CA . ARG A 1 84 ? -10.128 -4.147 -14.293 1.00 78.62 84 ARG A CA 1
ATOM 674 C C . ARG A 1 84 ? -10.651 -2.734 -13.989 1.00 78.62 84 ARG A C 1
ATOM 676 O O . ARG A 1 84 ? -9.951 -1.768 -14.284 1.00 78.62 84 ARG A O 1
ATOM 683 N N . ASP A 1 85 ? -11.841 -2.633 -13.405 1.00 78.38 85 ASP A N 1
ATOM 684 C CA . ASP A 1 85 ? -12.512 -1.351 -13.128 1.00 78.38 85 ASP A CA 1
ATOM 685 C C . ASP A 1 85 ? -11.993 -0.673 -11.846 1.00 78.38 85 ASP A C 1
ATOM 687 O O . ASP A 1 85 ? -12.207 0.512 -11.609 1.00 78.38 85 ASP A O 1
ATOM 691 N N . LEU A 1 86 ? -11.248 -1.434 -11.049 1.00 76.69 86 LEU A N 1
ATOM 692 C CA . LEU A 1 86 ? -10.693 -1.122 -9.739 1.00 76.69 86 LEU A CA 1
ATOM 693 C C . LEU A 1 86 ? -9.149 -1.094 -9.773 1.00 76.69 86 LEU A C 1
ATOM 695 O O . LEU A 1 86 ? -8.480 -1.252 -8.752 1.00 76.69 86 LEU A O 1
ATOM 699 N N . TRP A 1 87 ? -8.546 -0.948 -10.954 1.00 80.12 87 TRP A N 1
ATOM 700 C CA . TRP A 1 87 ? -7.101 -1.061 -11.115 1.00 80.12 87 TRP A CA 1
ATOM 701 C C . TRP A 1 87 ? -6.434 0.308 -11.219 1.00 80.12 87 TRP A C 1
ATOM 703 O O . TRP A 1 87 ? -6.599 1.021 -12.209 1.00 80.12 87 TRP A O 1
ATOM 713 N N . LEU A 1 88 ? -5.583 0.627 -10.241 1.00 81.94 88 LEU A N 1
ATOM 714 C CA . LEU A 1 88 ? -4.644 1.744 -10.316 1.00 81.94 88 LEU A CA 1
ATOM 715 C C . LEU A 1 88 ? -3.329 1.281 -10.980 1.00 81.94 88 LEU A C 1
ATOM 717 O O . LEU A 1 88 ? -2.590 0.499 -10.368 1.00 81.94 88 LEU A O 1
ATOM 721 N N . PRO A 1 89 ? -2.976 1.754 -12.194 1.00 78.38 89 PRO A N 1
ATOM 722 C CA . PRO A 1 89 ? -1.735 1.363 -12.865 1.00 78.38 89 PRO A CA 1
ATOM 723 C C . PRO A 1 89 ? -0.480 1.642 -12.033 1.00 78.38 89 PRO A C 1
ATOM 725 O O . PRO A 1 89 ? -0.446 2.567 -11.221 1.00 78.38 89 PRO A O 1
ATOM 728 N N . MET A 1 90 ? 0.559 0.824 -12.214 1.00 81.88 90 MET A N 1
ATOM 729 C CA . MET A 1 90 ? 1.845 1.027 -11.544 1.00 81.88 90 MET A CA 1
ATOM 730 C C . MET A 1 90 ? 2.643 2.096 -12.294 1.00 81.88 90 MET A C 1
ATOM 732 O O . MET A 1 90 ? 2.916 1.936 -13.484 1.00 81.88 90 MET A O 1
ATOM 736 N N . GLY A 1 91 ? 3.026 3.167 -11.596 1.00 81.12 91 GLY A N 1
ATOM 737 C CA . GLY A 1 91 ? 3.963 4.163 -12.114 1.00 81.12 91 GLY A CA 1
ATOM 738 C C . GLY A 1 91 ? 5.392 3.619 -12.202 1.00 81.12 91 GLY A C 1
ATOM 739 O O . GLY A 1 91 ? 5.737 2.618 -11.561 1.00 81.12 91 GLY A O 1
ATOM 740 N N . ASP A 1 92 ? 6.233 4.281 -12.996 1.00 83.25 92 ASP A N 1
ATOM 741 C CA . ASP A 1 92 ? 7.645 3.909 -13.149 1.00 83.25 92 ASP A CA 1
ATOM 742 C C . ASP A 1 92 ? 8.414 4.020 -11.825 1.00 83.25 92 ASP A C 1
ATOM 744 O O . ASP A 1 92 ? 9.282 3.197 -11.540 1.00 83.25 92 ASP A O 1
ATOM 748 N N . ASP A 1 93 ? 8.037 4.978 -10.979 1.00 81.56 93 ASP A N 1
ATOM 749 C CA . ASP A 1 93 ? 8.546 5.162 -9.620 1.00 81.56 93 ASP A CA 1
ATOM 750 C C . ASP A 1 93 ? 8.304 3.930 -8.734 1.00 81.56 93 ASP A C 1
ATOM 752 O O . ASP A 1 93 ? 9.213 3.454 -8.053 1.00 81.56 93 ASP A O 1
ATOM 756 N N . TYR A 1 94 ? 7.103 3.356 -8.789 1.00 83.50 94 TYR A N 1
ATOM 757 C CA . TYR A 1 94 ? 6.760 2.133 -8.072 1.00 83.50 94 TYR A CA 1
ATOM 758 C C . TYR A 1 94 ? 7.517 0.925 -8.645 1.00 83.50 94 TYR A C 1
ATOM 760 O O . TYR A 1 94 ? 8.056 0.109 -7.896 1.00 83.50 94 TYR A O 1
ATOM 768 N N . LYS A 1 95 ? 7.602 0.802 -9.977 1.00 82.69 95 LYS A N 1
ATOM 769 C CA . LYS A 1 95 ? 8.323 -0.308 -10.628 1.00 82.69 95 LYS A CA 1
ATOM 770 C C . LYS A 1 95 ? 9.805 -0.299 -10.274 1.00 82.69 95 LYS A C 1
ATOM 772 O O . LYS A 1 95 ? 10.361 -1.356 -9.962 1.00 82.69 95 LYS A O 1
ATOM 777 N N . GLN A 1 96 ? 10.420 0.882 -10.281 1.00 80.44 96 GLN A N 1
ATOM 778 C CA . GLN A 1 96 ? 11.787 1.079 -9.817 1.00 80.44 96 GLN A CA 1
ATOM 779 C C . GLN A 1 96 ? 11.900 0.733 -8.337 1.00 80.44 96 GLN A C 1
ATOM 781 O O . GLN A 1 96 ? 12.785 -0.035 -7.972 1.00 80.44 96 GLN A O 1
ATOM 786 N N . TYR A 1 97 ? 10.992 1.218 -7.490 1.00 77.31 97 TYR A N 1
ATOM 787 C CA . TYR A 1 97 ? 10.996 0.894 -6.066 1.00 77.31 97 TYR A CA 1
ATOM 788 C C . TYR A 1 97 ? 10.987 -0.625 -5.815 1.00 77.31 97 TYR A C 1
ATOM 790 O O . TYR A 1 97 ? 11.845 -1.127 -5.093 1.00 77.31 97 TYR A O 1
ATOM 798 N N . CYS A 1 98 ? 10.119 -1.385 -6.489 1.00 75.81 98 CYS A N 1
ATOM 799 C CA . CYS A 1 98 ? 10.076 -2.845 -6.356 1.00 75.81 98 CYS A CA 1
ATOM 800 C C . CYS A 1 98 ? 11.350 -3.559 -6.825 1.00 75.81 98 CYS A C 1
ATOM 802 O O . CYS A 1 98 ? 11.718 -4.567 -6.227 1.00 75.81 98 CYS A O 1
ATOM 804 N N . HIS A 1 99 ? 12.033 -3.058 -7.859 1.00 75.50 99 HIS A N 1
ATOM 805 C CA . HIS A 1 99 ? 13.283 -3.663 -8.344 1.00 75.50 99 HIS A CA 1
ATOM 806 C C . HIS A 1 99 ? 14.427 -3.575 -7.327 1.00 75.50 99 HIS A C 1
ATOM 808 O O . HIS A 1 99 ? 15.332 -4.404 -7.352 1.00 75.50 99 HIS A O 1
ATOM 814 N N . HIS A 1 100 ? 14.388 -2.597 -6.420 1.00 69.62 100 HIS A N 1
ATOM 815 C CA . HIS A 1 100 ? 15.444 -2.381 -5.430 1.00 69.62 100 HIS A CA 1
ATOM 816 C C . HIS A 1 100 ? 15.227 -3.155 -4.118 1.00 69.62 100 HIS A C 1
ATOM 818 O O . HIS A 1 100 ? 16.057 -3.064 -3.214 1.00 69.62 100 HIS A O 1
ATOM 824 N N . PHE A 1 101 ? 14.128 -3.904 -3.980 1.00 68.06 101 PHE A N 1
ATOM 825 C CA . PHE A 1 101 ? 13.739 -4.515 -2.710 1.00 68.06 101 PHE A CA 1
ATOM 826 C C . PHE A 1 101 ? 14.093 -6.004 -2.608 1.00 68.06 101 PHE A C 1
ATOM 828 O O . PHE A 1 101 ? 13.701 -6.834 -3.422 1.00 68.06 101 PHE A O 1
ATOM 835 N N . ASN A 1 102 ? 14.791 -6.356 -1.528 1.00 65.44 102 ASN A N 1
ATOM 836 C CA . ASN A 1 102 ? 15.004 -7.735 -1.085 1.00 65.44 102 ASN A CA 1
ATOM 837 C C . ASN A 1 102 ? 13.699 -8.320 -0.499 1.00 65.44 102 ASN A C 1
ATOM 839 O O . ASN A 1 102 ? 12.952 -7.617 0.182 1.00 65.44 102 ASN A O 1
ATOM 843 N N . ALA A 1 103 ? 13.466 -9.626 -0.676 1.00 65.06 103 ALA A N 1
ATOM 844 C CA . ALA A 1 103 ? 12.352 -10.383 -0.088 1.00 65.06 103 ALA A CA 1
ATOM 845 C C . ALA A 1 103 ? 12.075 -10.096 1.407 1.00 65.06 103 ALA A C 1
ATOM 847 O O . ALA A 1 103 ? 10.920 -10.036 1.819 1.00 65.06 103 ALA A O 1
ATOM 848 N N . ARG A 1 104 ? 13.105 -9.869 2.234 1.00 62.91 104 ARG A N 1
ATOM 849 C CA . ARG A 1 104 ? 12.930 -9.527 3.661 1.00 62.91 104 ARG A CA 1
ATOM 850 C C . ARG A 1 104 ? 12.301 -8.151 3.875 1.00 62.91 104 ARG A C 1
ATOM 852 O O . ARG A 1 104 ? 11.497 -7.987 4.787 1.00 62.91 104 ARG A O 1
ATOM 859 N N . LEU A 1 105 ? 12.652 -7.178 3.038 1.00 70.44 105 LEU A N 1
ATOM 860 C CA . LEU A 1 105 ? 12.078 -5.837 3.097 1.00 70.44 105 LEU A CA 1
ATOM 861 C C . LEU A 1 105 ? 10.622 -5.830 2.616 1.00 70.44 105 LEU A C 1
ATOM 863 O O . LEU A 1 105 ? 9.824 -5.060 3.138 1.00 70.44 105 LEU A O 1
ATOM 867 N N . LEU A 1 106 ? 10.261 -6.723 1.684 1.00 75.81 106 LEU A N 1
ATOM 868 C CA . LEU A 1 106 ? 8.875 -6.889 1.231 1.00 75.81 106 LEU A CA 1
ATOM 869 C C . LEU A 1 106 ? 7.937 -7.326 2.364 1.00 75.81 106 LEU A C 1
ATOM 871 O O . LEU A 1 106 ? 6.807 -6.852 2.417 1.00 75.81 106 LEU A O 1
ATOM 875 N N . ASN A 1 107 ? 8.398 -8.167 3.297 1.00 79.50 107 ASN A N 1
ATOM 876 C CA . ASN A 1 107 ? 7.574 -8.589 4.436 1.00 79.50 107 ASN A CA 1
ATOM 877 C C . ASN A 1 107 ? 7.237 -7.418 5.372 1.00 79.50 107 ASN A C 1
ATOM 879 O O . ASN A 1 107 ? 6.077 -7.237 5.733 1.00 79.50 107 ASN A O 1
ATOM 883 N N . ILE A 1 108 ? 8.234 -6.609 5.741 1.00 80.81 108 ILE A N 1
ATOM 884 C CA . ILE A 1 108 ? 8.031 -5.438 6.613 1.00 80.81 108 ILE A CA 1
ATOM 885 C C . ILE A 1 108 ? 7.206 -4.377 5.887 1.00 80.81 108 ILE A C 1
ATOM 887 O O . ILE A 1 108 ? 6.299 -3.790 6.467 1.00 80.81 108 ILE A O 1
ATOM 891 N N . LEU A 1 109 ? 7.468 -4.175 4.596 1.00 83.88 109 LEU A N 1
ATOM 892 C CA . LEU A 1 109 ? 6.670 -3.287 3.764 1.00 83.88 109 LEU A CA 1
ATOM 893 C C . LEU A 1 109 ? 5.202 -3.727 3.715 1.00 83.88 109 LEU A C 1
ATOM 895 O O . LEU A 1 109 ? 4.315 -2.898 3.876 1.00 83.88 109 LEU A O 1
ATOM 899 N N . GLY A 1 110 ? 4.938 -5.025 3.552 1.00 87.50 110 GLY A N 1
ATOM 900 C CA . GLY A 1 110 ? 3.588 -5.580 3.604 1.00 87.50 110 GLY A CA 1
ATOM 901 C C . GLY A 1 110 ? 2.901 -5.314 4.945 1.00 87.50 110 GLY A C 1
ATOM 902 O O . GLY A 1 110 ? 1.745 -4.905 4.968 1.00 87.50 110 GLY A O 1
ATOM 903 N N . GLN A 1 111 ? 3.615 -5.464 6.063 1.00 86.31 111 GLN A N 1
ATOM 904 C CA . GLN A 1 111 ? 3.085 -5.121 7.388 1.00 86.31 111 GLN A CA 1
ATOM 905 C C . GLN A 1 111 ? 2.757 -3.625 7.503 1.00 86.31 111 GLN A C 1
ATOM 907 O O . GLN A 1 111 ? 1.665 -3.278 7.946 1.00 86.31 111 GLN A O 1
ATOM 912 N N . ALA A 1 112 ? 3.655 -2.745 7.051 1.00 86.31 112 ALA A N 1
ATOM 913 C CA . ALA A 1 112 ? 3.440 -1.299 7.060 1.00 86.31 112 ALA A CA 1
ATOM 914 C C . ALA A 1 112 ? 2.245 -0.883 6.180 1.00 86.31 112 ALA A C 1
ATOM 916 O O . ALA A 1 112 ? 1.438 -0.046 6.580 1.00 86.31 112 ALA A O 1
ATOM 917 N N . VAL A 1 113 ? 2.083 -1.504 5.006 1.00 89.62 113 VAL A N 1
ATOM 918 C CA . VAL A 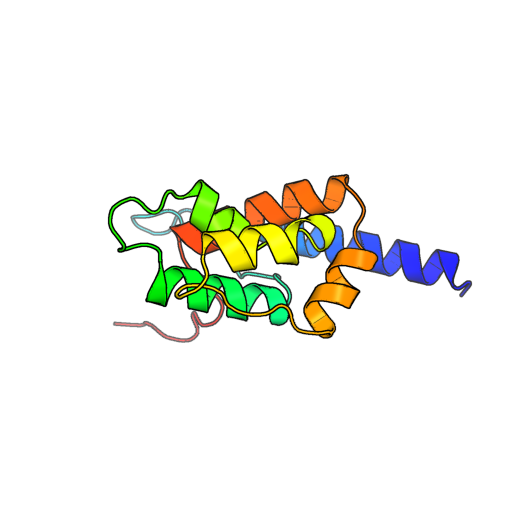1 113 ? 0.924 -1.283 4.127 1.00 89.62 113 VAL A CA 1
ATOM 919 C C . VAL A 1 113 ? -0.365 -1.778 4.781 1.00 89.62 113 VAL A C 1
ATOM 921 O O . VAL A 1 113 ? -1.352 -1.051 4.765 1.00 89.62 113 VAL A O 1
ATOM 924 N N . ALA A 1 114 ? -0.369 -2.961 5.401 1.00 89.31 114 ALA A N 1
ATOM 925 C CA . ALA A 1 114 ? -1.549 -3.489 6.089 1.00 89.31 114 ALA A CA 1
ATOM 926 C C . ALA A 1 114 ? -2.000 -2.564 7.230 1.00 89.31 114 ALA A C 1
ATOM 928 O O . ALA A 1 114 ? -3.176 -2.220 7.336 1.00 89.31 114 ALA A O 1
ATOM 929 N N . VAL A 1 115 ? -1.045 -2.105 8.038 1.00 85.56 115 VAL A N 1
ATOM 930 C CA . VAL A 1 115 ? -1.250 -1.093 9.078 1.00 85.56 115 VAL A CA 1
ATOM 931 C C . VAL A 1 115 ? -1.886 0.171 8.502 1.00 85.56 115 VAL A C 1
ATOM 933 O O . VAL A 1 115 ? -2.915 0.627 9.004 1.00 85.56 115 VAL A O 1
ATOM 936 N N . ALA A 1 116 ? -1.311 0.708 7.425 1.00 87.75 116 ALA A N 1
ATOM 937 C CA . ALA A 1 116 ? -1.799 1.926 6.795 1.00 87.75 116 ALA A CA 1
ATOM 938 C C . ALA A 1 116 ? -3.192 1.745 6.169 1.00 87.75 116 ALA A C 1
ATOM 940 O O . ALA A 1 116 ? -4.010 2.662 6.206 1.00 87.75 116 ALA A O 1
ATOM 941 N N . LEU A 1 117 ? -3.501 0.561 5.636 1.00 89.31 117 LEU A N 1
ATOM 942 C CA . LEU A 1 117 ? -4.829 0.228 5.126 1.00 89.31 117 LEU A CA 1
ATOM 943 C C . LEU A 1 117 ? -5.871 0.120 6.235 1.00 89.31 117 LEU A C 1
ATOM 945 O O . LEU A 1 117 ? -6.997 0.525 5.998 1.00 89.31 117 LEU A O 1
ATOM 949 N N . ILE A 1 118 ? -5.539 -0.363 7.432 1.00 86.12 118 ILE A N 1
ATOM 950 C CA . ILE A 1 118 ? -6.512 -0.465 8.534 1.00 86.12 118 ILE A CA 1
ATOM 951 C C . ILE A 1 118 ? -6.724 0.910 9.181 1.00 86.12 118 ILE A C 1
ATOM 953 O O . ILE A 1 118 ? -7.854 1.379 9.317 1.00 86.12 118 ILE A O 1
ATOM 957 N N . TYR A 1 119 ? -5.639 1.599 9.525 1.00 81.00 119 TYR A N 1
ATOM 958 C CA . TYR A 1 119 ? -5.688 2.769 10.406 1.00 81.00 119 TYR A CA 1
ATOM 959 C C . TYR A 1 119 ? -5.482 4.114 9.701 1.00 81.00 119 TYR A C 1
ATOM 961 O O . TYR A 1 119 ? -5.707 5.157 10.310 1.00 81.00 119 TYR A O 1
ATOM 969 N N . GLY A 1 120 ? -5.112 4.100 8.420 1.00 84.31 120 GLY A N 1
ATOM 970 C CA . GLY A 1 120 ? -4.784 5.291 7.642 1.00 84.31 120 GLY A CA 1
ATOM 971 C C . GLY A 1 120 ? -3.295 5.636 7.669 1.00 84.31 120 GLY A C 1
ATOM 972 O O . GLY A 1 120 ? -2.508 5.093 8.445 1.00 84.31 120 GLY A O 1
ATOM 973 N N . LEU A 1 121 ? -2.906 6.555 6.786 1.00 80.06 121 LEU A N 1
ATOM 974 C CA . LEU A 1 121 ? -1.586 7.174 6.785 1.00 80.06 121 LEU A CA 1
ATOM 975 C C . LEU A 1 121 ? -1.640 8.341 7.768 1.00 80.06 121 LEU A C 1
ATOM 977 O O . LEU A 1 121 ? -2.290 9.344 7.489 1.00 80.06 121 LEU A O 1
ATOM 981 N N . ASN A 1 122 ? -1.013 8.209 8.932 1.00 71.38 122 ASN A N 1
ATOM 982 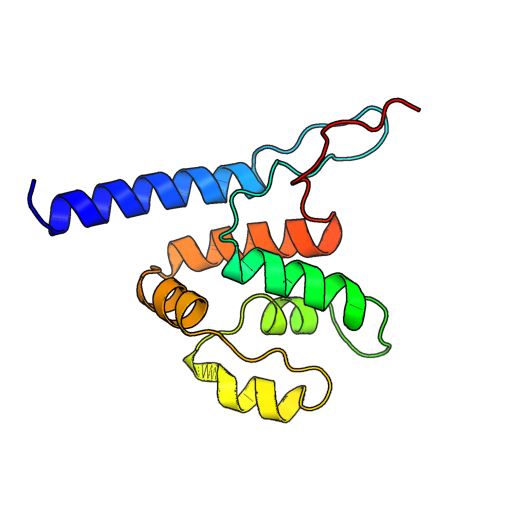C CA . ASN A 1 122 ? -0.976 9.268 9.943 1.00 71.38 122 ASN A CA 1
ATOM 983 C C . ASN A 1 122 ? 0.049 10.358 9.554 1.00 71.38 122 ASN A C 1
ATOM 985 O O . ASN A 1 122 ? 0.972 10.660 10.308 1.00 71.38 122 ASN A O 1
ATOM 989 N N . ASP A 1 123 ? -0.046 10.843 8.313 1.00 65.12 123 ASP A N 1
ATOM 990 C CA . ASP A 1 123 ? 0.948 11.712 7.678 1.00 65.12 123 ASP A CA 1
ATOM 991 C C . ASP A 1 123 ? 0.731 13.196 7.996 1.00 65.12 123 ASP A C 1
ATOM 993 O O . ASP A 1 123 ? 1.708 13.938 7.995 1.00 65.12 123 ASP A O 1
ATOM 997 N N . ASP A 1 124 ? -0.484 13.583 8.397 1.00 46.75 124 ASP A N 1
ATOM 998 C CA . ASP A 1 124 ? -0.860 14.959 8.738 1.00 46.75 124 ASP A CA 1
ATOM 999 C C . ASP A 1 124 ? -1.649 15.028 10.057 1.00 46.75 124 ASP A C 1
ATOM 1001 O O . ASP A 1 124 ? -2.770 15.525 10.113 1.00 46.75 124 ASP A O 1
ATOM 1005 N N . SER A 1 125 ? -1.066 14.561 11.162 1.00 45.25 125 SER A N 1
ATOM 1006 C CA . SER A 1 125 ? -1.476 15.059 12.482 1.00 45.25 125 SER A CA 1
ATOM 1007 C C . SER A 1 125 ? -0.634 16.284 12.865 1.00 45.25 125 SER A C 1
ATOM 1009 O O . SER A 1 125 ? 0.040 16.286 13.894 1.00 45.25 125 SER A O 1
ATOM 1011 N N . GLU A 1 126 ? -0.650 17.315 12.018 1.00 43.31 126 GLU A N 1
ATOM 1012 C CA . GLU A 1 126 ? -0.616 18.697 12.495 1.00 43.31 126 GLU A CA 1
ATOM 1013 C C . GLU A 1 126 ? -2.073 19.164 12.607 1.00 43.31 126 GLU A C 1
ATOM 1015 O O . GLU A 1 126 ? -2.719 19.458 11.609 1.00 43.31 126 GLU A O 1
ATOM 1020 N N . GLY A 1 127 ? -2.589 19.223 13.838 1.00 38.88 127 GLY A N 1
ATOM 1021 C CA . GLY A 1 127 ? -3.795 19.990 14.154 1.00 38.88 127 GLY A CA 1
ATOM 1022 C C . GLY A 1 127 ? -5.130 19.266 13.987 1.00 38.88 127 GLY A C 1
ATOM 1023 O O . GLY A 1 127 ? -5.900 19.586 13.096 1.00 38.88 127 GLY A O 1
ATOM 1024 N N . ASP A 1 128 ? -5.470 18.414 14.950 1.00 31.72 128 ASP A N 1
ATOM 1025 C CA . ASP A 1 128 ? -6.851 18.352 15.440 1.00 31.72 128 ASP A CA 1
ATOM 1026 C C . ASP A 1 128 ? -6.805 18.524 16.966 1.00 31.72 128 ASP A C 1
ATOM 1028 O O . ASP A 1 128 ? -6.924 17.580 17.748 1.00 31.72 128 ASP A O 1
ATOM 1032 N N . GLU A 1 129 ? -6.563 19.767 17.390 1.00 35.56 129 GLU A N 1
ATOM 1033 C CA . GLU A 1 129 ? -7.192 20.273 18.608 1.00 35.56 129 GLU A CA 1
ATOM 1034 C C . GLU A 1 129 ? -8.648 20.598 18.251 1.00 35.56 129 GLU A C 1
ATOM 1036 O O . GLU A 1 129 ? -8.933 21.599 17.590 1.00 35.56 129 GLU A O 1
ATOM 1041 N N . LYS A 1 130 ? -9.570 19.739 18.684 1.00 32.38 130 LYS A N 1
ATOM 1042 C CA . LYS A 1 130 ? -10.967 20.093 18.936 1.00 32.38 130 LYS A CA 1
ATOM 1043 C C . LYS A 1 130 ? -11.396 19.520 20.275 1.00 32.38 130 LYS A C 1
ATOM 1045 O O . LYS A 1 130 ? -11.045 18.350 20.550 1.00 32.38 130 LYS A O 1
#